Protein AF-A0A0M3KHP7-F1 (afdb_monomer)

Secondary structure (DSSP, 8-state):
-TT---TTHHHHHHHHH---TT-------GGGPPPPPP---HHHHHHHHHTT------HHHHHTTS--SPPP-

Mean predicted aligned error: 5.85 Å

Sequence (73 aa):
MCGKTMPDCRAWFEKYLGLSTDYRTPSQSRSELVAPDPIDNQAFIDYLRSNNISFSNAPQYRIVRSHGHTGSY

Foldseek 3Di:
DPPDDDPCPQVVCCVPVVDDPVDDDDDDDPVRDDDDDDDDDVVVVVVCVVVVNDDDPDRSVCVVVVDDPDDDD

Structure (mmCIF, N/CA/C/O backbone):
data_AF-A0A0M3KHP7-F1
#
_entry.id   AF-A0A0M3KHP7-F1
#
loop_
_atom_site.group_PDB
_atom_site.id
_atom_site.type_symbol
_atom_site.label_atom_id
_atom_site.label_alt_id
_atom_site.label_comp_id
_atom_site.label_asym_id
_atom_site.label_entity_id
_atom_site.label_seq_id
_atom_site.pdbx_PDB_ins_code
_atom_site.Cartn_x
_atom_site.Cartn_y
_atom_site.Cartn_z
_atom_site.occupancy
_atom_site.B_iso_or_equiv
_atom_site.auth_seq_id
_atom_site.auth_comp_id
_atom_site.auth_asym_id
_atom_site.auth_atom_id
_atom_site.pdbx_PDB_model_num
ATOM 1 N N . MET A 1 1 ? 17.256 14.486 -12.128 1.00 60.28 1 MET A N 1
ATOM 2 C CA . MET A 1 1 ? 17.108 13.500 -13.225 1.00 60.28 1 MET A CA 1
ATOM 3 C C . MET A 1 1 ? 15.694 13.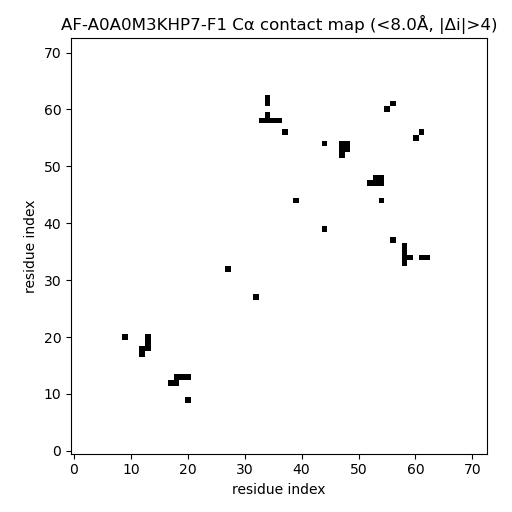482 -13.811 1.00 60.28 1 MET A C 1
ATOM 5 O O . MET A 1 1 ? 15.579 13.162 -14.985 1.00 60.28 1 MET A O 1
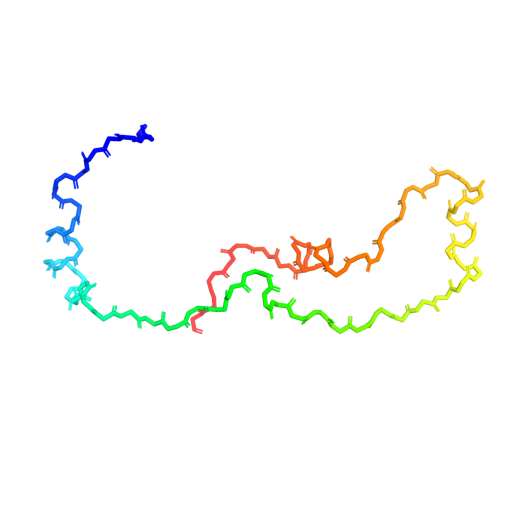ATOM 9 N N . CYS A 1 2 ? 14.636 13.847 -13.064 1.00 74.00 2 CYS A N 1
ATOM 10 C CA . CYS A 1 2 ? 13.273 13.920 -13.615 1.00 74.00 2 CYS A CA 1
ATOM 11 C C . CYS A 1 2 ? 13.191 14.737 -14.911 1.00 74.00 2 CYS A C 1
ATOM 13 O O . CYS A 1 2 ? 13.751 15.830 -14.992 1.00 74.00 2 CYS A O 1
ATOM 15 N N . GLY A 1 3 ? 12.486 14.184 -15.899 1.00 90.06 3 GLY A N 1
ATOM 16 C CA . GLY A 1 3 ? 12.214 14.820 -17.188 1.00 90.06 3 GLY A CA 1
ATOM 17 C C . GLY A 1 3 ? 13.350 14.764 -18.214 1.00 90.06 3 GLY A C 1
ATOM 18 O O . GLY A 1 3 ? 13.181 15.301 -19.303 1.00 90.06 3 GLY A O 1
ATOM 19 N N . LYS A 1 4 ? 14.495 14.136 -17.909 1.00 93.31 4 LYS A N 1
ATOM 20 C CA . LYS A 1 4 ? 15.610 14.001 -18.861 1.00 93.31 4 LYS A CA 1
ATOM 21 C C . LYS A 1 4 ? 15.660 12.603 -19.477 1.00 93.31 4 LYS A C 1
ATOM 23 O O . LYS A 1 4 ? 15.611 11.609 -18.756 1.00 93.31 4 LYS A O 1
ATOM 28 N N . THR A 1 5 ? 15.822 12.539 -20.797 1.00 92.62 5 THR A N 1
ATOM 29 C CA . THR A 1 5 ? 16.085 11.288 -21.521 1.00 92.62 5 THR A CA 1
ATOM 30 C C . THR A 1 5 ? 17.453 10.732 -21.133 1.00 92.62 5 THR A C 1
ATOM 32 O O . THR A 1 5 ? 18.441 11.465 -21.130 1.00 92.62 5 THR A O 1
ATOM 35 N N . MET A 1 6 ? 17.516 9.433 -20.837 1.00 92.94 6 MET A N 1
ATOM 36 C CA . MET A 1 6 ? 18.765 8.698 -20.616 1.00 92.94 6 MET A CA 1
ATOM 37 C C . MET A 1 6 ? 19.020 7.779 -21.823 1.00 92.94 6 MET A C 1
ATOM 39 O O . MET A 1 6 ? 18.524 6.650 -21.820 1.00 92.94 6 MET A O 1
ATOM 43 N N . PRO A 1 7 ? 19.729 8.254 -22.865 1.00 91.31 7 PRO A N 1
ATOM 44 C CA . PRO A 1 7 ? 19.822 7.555 -24.151 1.00 91.31 7 PRO A CA 1
ATOM 45 C C . PRO A 1 7 ? 20.442 6.158 -24.029 1.00 91.31 7 PRO A C 1
ATOM 47 O O . PRO A 1 7 ? 19.925 5.205 -24.605 1.00 91.31 7 PRO A O 1
ATOM 50 N N . ASP A 1 8 ? 21.475 6.011 -23.200 1.00 92.94 8 ASP A N 1
ATOM 51 C CA . ASP A 1 8 ? 22.233 4.757 -23.098 1.00 92.94 8 ASP A CA 1
ATOM 52 C C . ASP A 1 8 ? 21.673 3.773 -22.064 1.00 92.94 8 ASP A C 1
ATOM 54 O O . ASP A 1 8 ? 22.164 2.651 -21.946 1.00 92.94 8 ASP A O 1
ATOM 58 N N . CYS A 1 9 ? 20.632 4.157 -21.316 1.00 90.50 9 CYS A N 1
ATOM 59 C CA . CYS A 1 9 ? 20.070 3.311 -20.264 1.00 90.50 9 CYS A CA 1
ATOM 60 C C . CYS A 1 9 ? 19.555 1.985 -20.847 1.00 90.50 9 CYS A C 1
ATOM 62 O O . CYS A 1 9 ? 19.956 0.917 -20.396 1.00 90.50 9 CYS A O 1
ATOM 64 N N . ARG A 1 10 ? 18.748 2.037 -21.917 1.00 90.75 10 ARG A N 1
ATOM 65 C CA . ARG A 1 10 ? 18.202 0.835 -22.573 1.00 90.75 10 ARG A CA 1
ATOM 66 C C . ARG A 1 10 ? 19.304 -0.095 -23.090 1.00 90.75 10 ARG A C 1
ATOM 68 O O . ARG A 1 10 ? 19.304 -1.274 -22.750 1.00 90.75 10 ARG A O 1
ATOM 75 N N . ALA A 1 11 ? 20.255 0.445 -23.856 1.00 92.44 11 ALA A N 1
ATOM 76 C CA . ALA A 1 11 ? 21.350 -0.333 -24.436 1.00 92.44 11 ALA A CA 1
ATOM 77 C C . ALA A 1 11 ? 22.224 -0.997 -23.357 1.00 92.44 11 ALA A C 1
ATOM 79 O O . ALA A 1 11 ? 22.701 -2.116 -23.542 1.00 92.44 11 ALA A O 1
ATOM 80 N N . TRP A 1 12 ? 22.408 -0.335 -22.210 1.00 93.25 12 TRP A N 1
ATOM 81 C CA . TRP A 1 12 ? 23.114 -0.910 -21.069 1.00 93.25 12 TRP A CA 1
ATOM 82 C C . TRP A 1 12 ? 22.363 -2.116 -20.476 1.00 93.25 12 TRP A C 1
ATOM 84 O O . TRP A 1 12 ? 22.965 -3.176 -20.307 1.00 93.25 12 TRP A O 1
ATOM 94 N N . PHE A 1 13 ? 21.050 -2.005 -20.228 1.00 92.19 13 PHE A N 1
ATOM 95 C CA . PHE A 1 13 ? 20.237 -3.124 -19.720 1.00 92.19 13 PHE A CA 1
ATOM 96 C C . PHE A 1 13 ? 20.264 -4.332 -20.675 1.00 92.19 13 PHE A C 1
ATOM 98 O O . PHE A 1 13 ? 20.504 -5.455 -20.233 1.00 92.19 13 PHE A O 1
ATOM 105 N N . GLU A 1 14 ? 20.088 -4.103 -21.979 1.00 92.38 14 GLU A N 1
ATOM 106 C CA . GLU A 1 14 ? 20.078 -5.164 -22.999 1.00 92.38 14 GLU A CA 1
ATOM 107 C C . GLU A 1 14 ? 21.438 -5.872 -23.107 1.00 92.38 14 GLU A C 1
ATOM 109 O O . GLU A 1 14 ? 21.499 -7.100 -23.150 1.00 92.38 14 GLU A O 1
ATOM 114 N N . LYS A 1 15 ? 22.545 -5.116 -23.075 1.00 93.75 15 LYS A N 1
ATOM 115 C CA . LYS A 1 15 ? 23.903 -5.670 -23.184 1.00 93.75 15 LYS A CA 1
ATOM 116 C C . LYS A 1 15 ? 24.334 -6.473 -21.954 1.00 93.75 15 LYS A C 1
ATOM 118 O O . LYS A 1 15 ? 24.992 -7.497 -22.115 1.00 93.75 15 LYS A O 1
ATOM 123 N N . TYR A 1 16 ? 24.041 -5.991 -20.744 1.00 94.25 16 TYR A N 1
ATOM 124 C CA . TYR A 1 16 ? 24.611 -6.559 -19.512 1.00 94.25 16 TYR A CA 1
ATOM 125 C C . TYR A 1 16 ? 23.691 -7.541 -18.786 1.00 94.25 16 TYR A C 1
ATOM 127 O O . TYR A 1 16 ? 24.193 -8.440 -18.117 1.00 94.25 16 TYR A O 1
ATOM 135 N N . LEU A 1 17 ? 22.371 -7.393 -18.911 1.00 90.31 17 LEU A N 1
ATOM 136 C CA . LEU A 1 17 ? 21.408 -8.300 -18.278 1.00 90.31 17 LEU A CA 1
ATOM 137 C C . LEU A 1 17 ? 20.818 -9.309 -19.272 1.00 90.31 17 LEU A C 1
ATOM 139 O O . LEU A 1 17 ? 20.153 -10.249 -18.849 1.00 90.31 17 LEU A O 1
ATOM 143 N N . GLY A 1 18 ? 21.054 -9.131 -20.580 1.00 88.06 18 GLY A N 1
ATOM 144 C CA . GLY A 1 18 ? 20.552 -10.027 -21.628 1.00 88.06 18 GLY A CA 1
ATOM 145 C C . GLY A 1 18 ? 19.026 -10.027 -21.759 1.00 88.06 18 GLY A C 1
ATOM 146 O O . GLY A 1 18 ? 18.450 -10.959 -22.315 1.00 88.06 18 GLY A O 1
ATOM 147 N N . LEU A 1 19 ? 18.359 -9.007 -21.214 1.00 85.31 19 LEU A N 1
ATOM 148 C CA . LEU A 1 19 ? 16.906 -8.889 -21.203 1.00 85.31 19 LEU A CA 1
ATOM 149 C C . LEU A 1 19 ? 16.435 -8.139 -22.449 1.00 85.31 19 LEU A C 1
ATOM 151 O O . LEU A 1 19 ? 16.933 -7.054 -22.741 1.00 85.31 19 LEU A O 1
ATOM 155 N N . SER A 1 20 ? 15.428 -8.677 -23.141 1.00 84.62 20 SER A N 1
ATOM 156 C CA . SER A 1 20 ? 14.655 -7.888 -24.104 1.00 84.62 20 SER A CA 1
ATOM 157 C C . SER A 1 20 ? 13.700 -6.968 -23.349 1.00 84.62 20 SER A C 1
ATOM 159 O O . SER A 1 20 ? 12.983 -7.391 -22.443 1.00 84.62 20 SER A O 1
ATOM 161 N N . THR A 1 21 ? 13.665 -5.706 -23.754 1.00 82.81 21 THR A N 1
ATOM 162 C CA . THR A 1 21 ? 12.743 -4.696 -23.223 1.00 82.81 21 THR A CA 1
ATOM 163 C C . THR A 1 21 ? 11.335 -4.781 -23.823 1.00 82.81 21 THR A C 1
ATOM 165 O O . THR A 1 21 ? 10.425 -4.084 -23.364 1.00 82.81 21 THR A O 1
ATOM 168 N N . ASP A 1 22 ? 11.138 -5.648 -24.818 1.00 87.38 22 ASP A N 1
ATOM 169 C CA . ASP A 1 22 ? 9.844 -5.870 -25.466 1.00 87.38 22 ASP A CA 1
ATOM 170 C C . ASP A 1 22 ? 8.966 -6.843 -24.665 1.00 87.38 22 ASP A C 1
ATOM 172 O O . ASP A 1 22 ? 7.741 -6.834 -24.790 1.00 87.38 22 ASP A O 1
ATOM 176 N N . TYR A 1 23 ? 9.577 -7.650 -23.792 1.00 86.56 23 TYR A N 1
ATOM 177 C CA . TYR A 1 23 ? 8.859 -8.533 -22.882 1.00 86.56 23 TYR A CA 1
ATOM 178 C C . TYR A 1 23 ? 8.484 -7.802 -21.589 1.00 86.56 23 TYR A C 1
ATOM 180 O O . TYR A 1 23 ? 9.338 -7.261 -20.885 1.00 86.56 23 TYR A O 1
ATOM 188 N N . ARG A 1 24 ? 7.192 -7.807 -21.248 1.00 88.44 24 ARG A N 1
ATOM 189 C CA . ARG A 1 24 ? 6.662 -7.194 -20.023 1.00 88.44 24 ARG A CA 1
ATOM 190 C C . ARG A 1 24 ? 5.907 -8.231 -19.213 1.00 88.44 24 ARG A C 1
ATOM 192 O O . ARG A 1 24 ? 4.971 -8.847 -19.718 1.00 88.44 24 ARG A O 1
ATOM 199 N N . THR A 1 25 ? 6.282 -8.389 -17.950 1.00 87.69 25 THR A N 1
ATOM 200 C CA . THR A 1 25 ? 5.484 -9.165 -17.003 1.00 87.69 25 THR A CA 1
ATOM 201 C C . THR A 1 25 ? 4.253 -8.357 -16.587 1.00 87.69 25 THR A C 1
ATOM 203 O O . THR A 1 25 ? 4.346 -7.137 -16.411 1.00 87.69 25 THR 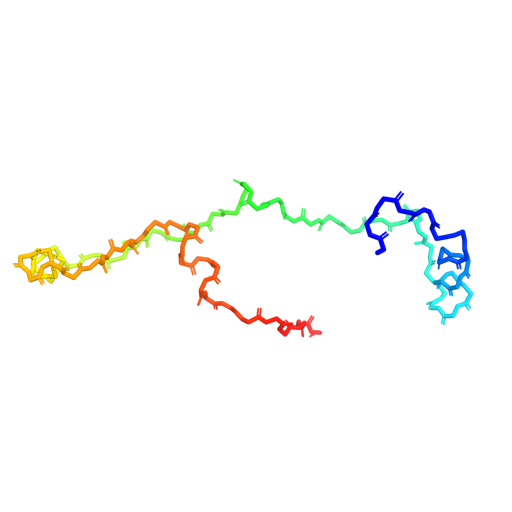A O 1
ATOM 206 N N . PRO A 1 26 ? 3.082 -8.997 -16.443 1.00 89.44 26 PRO A N 1
ATOM 207 C CA . PRO A 1 26 ? 1.915 -8.319 -15.907 1.00 89.44 26 PRO A CA 1
ATOM 208 C C . PRO A 1 26 ? 2.139 -8.022 -14.421 1.00 89.44 26 PRO A C 1
ATOM 210 O O . PRO A 1 26 ? 2.440 -8.920 -13.636 1.00 89.44 26 PRO A O 1
ATOM 213 N N . SER A 1 27 ? 1.964 -6.760 -14.038 1.00 89.38 27 SER A N 1
ATOM 214 C CA . SER A 1 27 ? 1.924 -6.325 -12.641 1.00 89.38 27 SER A CA 1
ATOM 215 C C . SER A 1 27 ? 0.501 -5.919 -12.286 1.00 89.38 27 SER A C 1
ATOM 217 O O . SER A 1 27 ? -0.206 -5.354 -13.119 1.00 89.38 27 SER A O 1
ATOM 219 N N . GLN A 1 28 ? 0.086 -6.169 -11.046 1.00 90.50 28 GLN A N 1
ATOM 220 C CA . GLN A 1 28 ? -1.210 -5.710 -10.552 1.00 90.50 28 GLN A CA 1
ATOM 221 C C . GLN A 1 28 ? -1.201 -4.188 -10.368 1.00 90.50 28 GLN A C 1
ATOM 223 O O . GLN A 1 28 ? -0.275 -3.636 -9.763 1.00 90.50 28 GLN A O 1
ATOM 228 N N . SER A 1 29 ? -2.239 -3.498 -10.851 1.00 91.25 29 SER A N 1
ATOM 229 C CA . SER A 1 29 ? -2.405 -2.078 -10.545 1.00 91.25 29 SER A CA 1
ATOM 230 C C . SER A 1 29 ? -2.732 -1.888 -9.065 1.00 91.25 29 SER A C 1
ATOM 232 O O . SER A 1 29 ? -3.517 -2.632 -8.478 1.00 91.25 29 SER A O 1
ATOM 234 N N . ARG A 1 30 ? -2.217 -0.817 -8.453 1.00 88.00 30 ARG A N 1
ATOM 235 C CA . ARG A 1 30 ? -2.541 -0.470 -7.060 1.00 88.00 30 ARG A CA 1
ATOM 236 C C . ARG 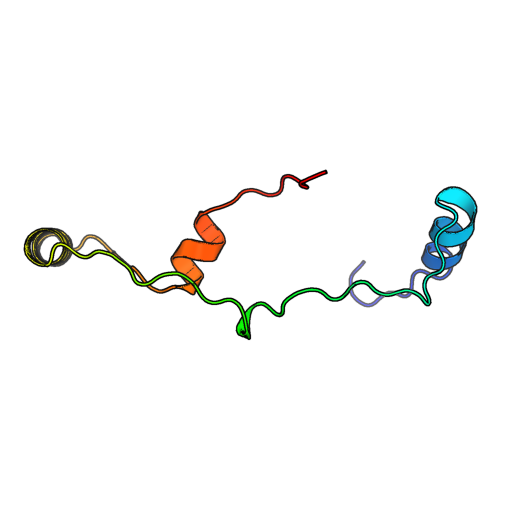A 1 30 ? -4.048 -0.301 -6.824 1.00 88.00 30 ARG A C 1
ATOM 238 O O . ARG A 1 30 ? -4.528 -0.600 -5.732 1.00 88.00 30 ARG A O 1
ATOM 245 N N . SER A 1 31 ? -4.779 0.193 -7.823 1.00 89.12 31 SER A N 1
ATOM 246 C CA . SER A 1 31 ? -6.235 0.375 -7.753 1.00 89.12 31 SER A CA 1
ATOM 247 C C . SER A 1 31 ? -7.009 -0.944 -7.774 1.00 89.12 31 SER A C 1
ATOM 249 O O . SER A 1 31 ? -8.143 -0.986 -7.316 1.00 89.12 31 SER A O 1
ATOM 251 N N . GLU A 1 32 ? -6.403 -2.003 -8.305 1.00 91.19 32 GLU A N 1
ATOM 252 C CA . GLU A 1 32 ? -6.993 -3.340 -8.437 1.00 91.19 32 GLU A CA 1
ATOM 253 C C . GLU A 1 32 ? -6.627 -4.248 -7.258 1.00 91.19 32 GLU A C 1
ATOM 255 O O . GLU A 1 32 ? -7.040 -5.406 -7.207 1.00 91.19 32 GLU A O 1
ATOM 260 N N . LEU A 1 33 ? -5.820 -3.750 -6.317 1.00 91.44 33 LEU A N 1
ATOM 261 C CA . LEU A 1 33 ? -5.374 -4.520 -5.169 1.00 91.44 33 LEU A CA 1
ATOM 262 C C . LEU A 1 33 ? -6.465 -4.557 -4.097 1.00 91.44 33 LEU A C 1
ATOM 264 O O . LEU A 1 33 ? -6.866 -3.526 -3.552 1.00 91.44 33 LEU A O 1
ATOM 268 N N . VAL A 1 34 ? -6.929 -5.767 -3.788 1.00 92.88 34 VAL A N 1
ATOM 269 C CA . VAL A 1 34 ? -7.990 -6.022 -2.811 1.00 92.88 34 VAL A CA 1
ATOM 270 C C . VAL A 1 34 ? -7.356 -6.455 -1.493 1.00 92.88 34 VAL A C 1
ATOM 272 O O . VAL A 1 34 ? -6.654 -7.463 -1.438 1.00 92.88 34 VAL A O 1
ATOM 275 N N . ALA A 1 35 ? -7.597 -5.692 -0.426 1.00 93.69 35 ALA A N 1
ATOM 276 C CA . ALA A 1 35 ? -7.236 -6.119 0.921 1.00 93.69 35 ALA A CA 1
ATOM 277 C C . ALA A 1 35 ? -8.372 -6.966 1.517 1.00 93.69 35 ALA A C 1
ATOM 279 O O . ALA A 1 35 ? -9.535 -6.645 1.276 1.00 93.69 35 ALA A O 1
ATOM 280 N N . PRO A 1 36 ? -8.063 -7.977 2.345 1.00 95.31 36 PRO A N 1
ATOM 281 C CA . PRO A 1 36 ? -9.077 -8.668 3.134 1.00 95.31 36 PRO A CA 1
ATOM 282 C C . PRO A 1 36 ? -9.824 -7.698 4.048 1.00 95.31 36 PRO A C 1
ATOM 284 O O . PRO A 1 36 ? -9.214 -6.753 4.568 1.00 95.31 36 PRO A O 1
ATOM 287 N N . ASP A 1 37 ? -11.101 -7.966 4.305 1.00 95.44 37 ASP A N 1
ATOM 288 C CA . ASP A 1 37 ? -11.892 -7.170 5.241 1.00 95.44 37 ASP A CA 1
ATOM 289 C C . ASP A 1 37 ? -11.241 -7.141 6.634 1.00 95.44 37 ASP A C 1
ATOM 291 O O . ASP A 1 37 ? -10.641 -8.131 7.075 1.00 95.44 37 ASP A O 1
ATOM 295 N N . PRO A 1 38 ? -11.269 -5.990 7.322 1.00 95.38 38 PRO A N 1
ATOM 296 C CA . PRO A 1 38 ? -10.758 -5.908 8.676 1.00 95.38 38 PRO A CA 1
ATOM 297 C C . PRO A 1 38 ? -11.658 -6.660 9.661 1.00 95.38 38 PRO A C 1
ATOM 299 O O . PRO A 1 38 ? -12.878 -6.699 9.515 1.00 95.38 38 PRO A O 1
ATOM 302 N N . ILE A 1 39 ? -11.043 -7.204 10.708 1.00 96.25 39 ILE A N 1
ATOM 303 C CA . ILE A 1 39 ? -11.763 -7.726 11.870 1.00 96.25 39 ILE A CA 1
ATOM 304 C C . ILE A 1 39 ? -11.748 -6.635 12.934 1.00 96.25 39 ILE A C 1
ATOM 306 O O . ILE A 1 39 ? -10.692 -6.319 13.484 1.00 96.25 39 ILE A O 1
ATOM 310 N N . ASP A 1 40 ? -12.920 -6.074 13.216 1.00 95.31 40 ASP A N 1
ATOM 311 C CA . ASP A 1 40 ? -13.066 -4.920 14.095 1.00 95.31 40 ASP A CA 1
ATOM 312 C C . ASP A 1 40 ? -13.718 -5.299 15.430 1.00 95.31 40 ASP A C 1
ATOM 314 O O . ASP A 1 40 ? -14.764 -5.944 15.485 1.00 95.31 40 ASP A O 1
ATOM 318 N N . ASN A 1 41 ? -13.118 -4.834 16.527 1.00 97.00 41 ASN A N 1
ATOM 319 C CA . ASN A 1 41 ? -13.770 -4.781 17.831 1.00 97.00 41 ASN A CA 1
ATOM 320 C C . ASN A 1 41 ? -14.253 -3.347 18.059 1.00 97.00 41 ASN A C 1
ATOM 322 O O . ASN A 1 41 ? -13.457 -2.459 18.376 1.00 97.00 41 ASN A O 1
ATOM 326 N N . GLN A 1 42 ? -15.559 -3.126 17.904 1.00 96.94 42 GLN A N 1
ATOM 327 C CA . GLN A 1 42 ? -16.119 -1.777 17.934 1.00 96.94 42 GLN A CA 1
ATOM 328 C C . GLN A 1 42 ? -15.891 -1.071 19.279 1.00 96.94 42 GLN A C 1
ATOM 330 O O . GLN A 1 42 ? -15.548 0.107 19.285 1.00 96.94 42 GLN A O 1
ATOM 335 N N . ALA A 1 43 ? -15.955 -1.794 20.403 1.00 98.12 43 ALA A N 1
ATOM 336 C CA . ALA A 1 43 ? -15.705 -1.216 21.725 1.00 98.12 43 ALA A CA 1
ATOM 337 C C . ALA A 1 43 ? -14.267 -0.683 21.866 1.00 98.12 43 ALA A C 1
ATOM 339 O O . ALA A 1 43 ? -14.046 0.375 22.454 1.00 98.12 43 ALA A O 1
ATOM 340 N N . PHE A 1 44 ? -13.284 -1.380 21.286 1.00 97.94 44 PHE A N 1
ATOM 341 C CA . PHE A 1 44 ? -11.899 -0.906 21.254 1.00 97.94 44 PHE A CA 1
ATOM 342 C C . PHE A 1 44 ? -11.735 0.325 20.352 1.00 97.94 44 PHE A C 1
ATOM 344 O O . PHE A 1 44 ? -11.073 1.288 20.735 1.00 97.94 44 PHE A O 1
ATOM 351 N N . ILE A 1 45 ? -12.369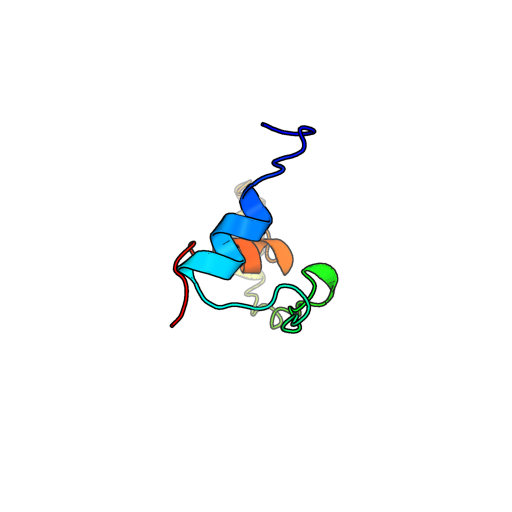 0.331 19.177 1.00 97.56 45 ILE A N 1
ATOM 352 C CA . ILE A 1 45 ? -12.322 1.474 18.253 1.00 97.56 45 ILE A CA 1
ATOM 353 C C . ILE A 1 45 ? -12.956 2.716 18.889 1.00 97.56 45 ILE A C 1
ATOM 355 O O . ILE A 1 45 ? -12.419 3.818 18.763 1.00 97.56 45 ILE A O 1
ATOM 359 N N . ASP A 1 46 ? -14.070 2.552 19.597 1.00 97.56 46 ASP A N 1
ATOM 360 C CA . ASP A 1 46 ? -14.745 3.655 20.278 1.00 97.56 46 ASP A CA 1
ATOM 361 C C . ASP A 1 46 ? -13.898 4.214 21.424 1.00 97.56 46 ASP A C 1
ATOM 363 O O . ASP A 1 46 ? -13.810 5.433 21.568 1.00 97.56 46 ASP A O 1
ATOM 367 N N . TYR A 1 47 ? -13.181 3.356 22.160 1.00 98.38 47 TYR A N 1
ATOM 368 C CA . TYR A 1 47 ? -12.178 3.789 23.135 1.00 98.38 47 TYR A CA 1
ATOM 369 C C . TYR A 1 47 ? -11.062 4.631 22.491 1.00 98.38 47 TYR A C 1
ATOM 371 O O . TYR A 1 47 ? -10.687 5.673 23.028 1.00 98.38 47 TYR A O 1
ATOM 379 N N . LEU A 1 48 ? -10.536 4.236 21.325 1.00 98.25 48 LEU A N 1
ATOM 380 C CA . LEU A 1 48 ? -9.521 5.038 20.625 1.00 98.25 48 LEU A CA 1
ATOM 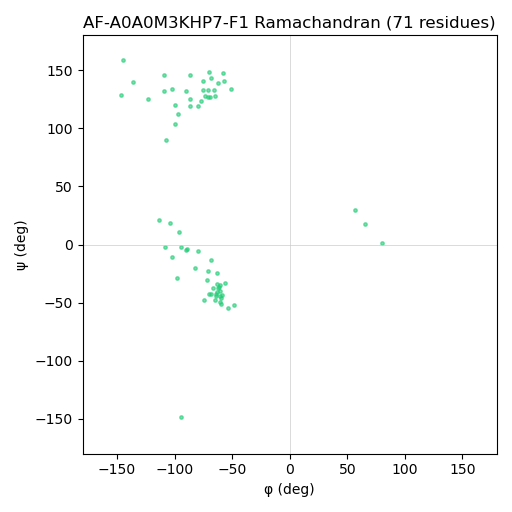381 C C . LEU A 1 48 ? -10.069 6.423 20.254 1.00 98.25 48 LEU A C 1
ATOM 383 O O . LEU A 1 48 ? -9.415 7.440 20.500 1.00 98.25 48 LEU A O 1
ATOM 387 N N . ARG A 1 49 ? -11.298 6.470 19.727 1.00 96.88 49 ARG A N 1
ATOM 388 C CA . ARG A 1 49 ? -11.976 7.717 19.342 1.00 96.88 49 ARG A CA 1
ATOM 389 C C . ARG A 1 49 ? -12.240 8.622 20.542 1.00 96.88 49 ARG A C 1
ATOM 391 O O . ARG A 1 49 ? -11.952 9.812 20.455 1.00 96.88 49 ARG A O 1
ATOM 398 N N . SER A 1 50 ? -12.726 8.081 21.663 1.00 98.12 50 SER A N 1
ATOM 399 C CA . SER A 1 50 ? -13.001 8.869 22.875 1.00 98.12 50 SER A CA 1
ATOM 400 C C . SER A 1 50 ? -11.741 9.501 23.469 1.00 98.12 50 SER A C 1
ATOM 402 O O . SER A 1 50 ? -11.826 10.514 24.155 1.00 98.12 50 SER A O 1
ATOM 404 N N . ASN A 1 51 ? -10.573 8.915 23.197 1.00 98.44 51 ASN A N 1
ATOM 405 C CA . ASN A 1 51 ? -9.270 9.419 23.627 1.00 98.44 51 ASN A CA 1
ATOM 406 C C . ASN A 1 51 ? -8.561 10.266 22.551 1.00 98.44 51 ASN A C 1
ATOM 408 O O . ASN A 1 51 ? -7.385 10.583 22.707 1.00 98.44 51 ASN A O 1
ATOM 412 N N . ASN A 1 52 ? -9.249 10.648 21.466 1.00 97.81 52 ASN A N 1
ATOM 413 C CA . ASN A 1 52 ? -8.689 11.406 20.339 1.00 97.81 52 ASN A CA 1
ATOM 414 C C . ASN A 1 52 ? -7.471 10.735 19.672 1.00 97.81 52 ASN A C 1
ATOM 416 O O . ASN A 1 52 ? -6.603 11.408 19.112 1.00 97.81 52 ASN A O 1
ATOM 420 N N . ILE A 1 53 ? -7.399 9.402 19.707 1.00 98.12 53 ILE A N 1
ATOM 421 C CA . ILE A 1 53 ? -6.354 8.639 19.026 1.00 98.12 53 ILE A CA 1
ATOM 422 C C . ILE A 1 53 ? -6.801 8.392 17.585 1.00 98.12 53 ILE A C 1
ATOM 424 O O . ILE A 1 53 ? -7.825 7.757 17.329 1.00 98.12 53 ILE A O 1
ATOM 428 N N . SER A 1 54 ? -6.017 8.895 16.629 1.00 96.56 54 SER A N 1
ATOM 429 C CA . SER A 1 54 ? -6.284 8.687 15.205 1.00 96.56 54 SER A CA 1
ATOM 430 C C . SER A 1 54 ? -6.1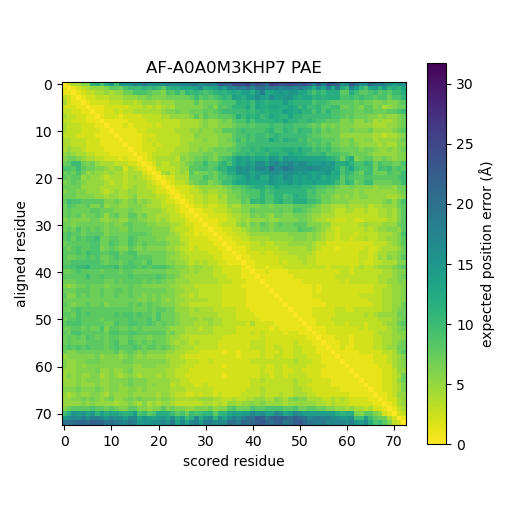63 7.208 14.842 1.00 96.56 54 SER A C 1
ATOM 432 O O . SER A 1 54 ? -5.146 6.566 15.107 1.00 96.56 54 SER A O 1
ATOM 434 N N . PHE A 1 55 ? -7.201 6.679 14.204 1.00 95.31 55 PHE A N 1
ATOM 435 C CA . PHE A 1 55 ? -7.279 5.295 13.765 1.00 95.31 55 PHE A CA 1
ATOM 436 C C . PHE A 1 55 ? -7.852 5.229 12.351 1.00 95.31 55 PHE A C 1
ATOM 438 O O . PHE A 1 55 ? -8.799 5.939 12.011 1.00 95.31 55 PHE A O 1
ATOM 445 N N . SER A 1 56 ? -7.298 4.346 11.522 1.00 94.25 56 SER A N 1
ATOM 446 C CA . SER A 1 56 ? -7.866 4.026 10.219 1.00 94.25 56 SER A CA 1
ATOM 447 C C . SER A 1 56 ? -7.621 2.569 9.875 1.00 94.25 56 SER A C 1
ATOM 449 O O . SER A 1 56 ? -6.477 2.117 9.878 1.00 94.25 56 SER A O 1
ATOM 451 N N . ASN A 1 57 ? -8.694 1.873 9.501 1.00 94.38 57 ASN A N 1
ATOM 452 C CA . ASN A 1 57 ? -8.627 0.516 8.966 1.00 94.38 57 ASN A CA 1
ATOM 453 C C . ASN A 1 57 ? -8.837 0.463 7.443 1.00 94.38 57 ASN A C 1
ATOM 455 O O . ASN A 1 57 ? -9.152 -0.588 6.885 1.00 94.38 57 ASN A O 1
ATOM 459 N N . ALA A 1 58 ? -8.670 1.597 6.748 1.00 94.44 58 ALA A N 1
ATOM 460 C CA . ALA A 1 58 ? -8.891 1.647 5.308 1.00 94.44 58 ALA A CA 1
ATOM 461 C C . ALA A 1 58 ? -7.901 0.720 4.562 1.00 94.44 58 ALA A C 1
ATOM 463 O O . ALA A 1 58 ? -6.705 0.729 4.880 1.00 94.44 58 ALA A O 1
ATOM 464 N N . PRO A 1 59 ? -8.351 -0.024 3.532 1.00 94.62 59 PRO A N 1
ATOM 465 C CA . PRO A 1 59 ? -7.544 -1.021 2.820 1.00 94.62 59 PRO A CA 1
ATOM 466 C C . PRO A 1 59 ? -6.156 -0.525 2.404 1.00 94.62 59 PRO A C 1
ATOM 468 O O . PRO A 1 59 ? -5.138 -1.122 2.751 1.00 94.62 59 PRO A O 1
ATOM 471 N N . GLN A 1 60 ? -6.098 0.623 1.727 1.00 93.56 60 GLN A N 1
ATOM 472 C CA . GLN A 1 60 ? -4.853 1.183 1.195 1.00 93.56 60 GLN A CA 1
ATOM 473 C C . GLN A 1 60 ? -3.849 1.537 2.293 1.00 93.56 60 GLN A C 1
ATOM 475 O O . GLN A 1 60 ? -2.648 1.386 2.092 1.00 93.56 60 GLN A O 1
ATOM 480 N N . TYR A 1 61 ? -4.320 1.973 3.463 1.00 95.25 61 TYR A N 1
ATOM 481 C CA . TYR A 1 61 ? -3.451 2.291 4.591 1.00 95.25 61 TYR A CA 1
ATOM 482 C C . TYR A 1 61 ? -2.837 1.055 5.237 1.00 95.25 61 TYR A C 1
ATOM 484 O O . TYR A 1 61 ? -1.722 1.152 5.750 1.00 95.25 61 TYR A O 1
ATOM 492 N N . ARG A 1 62 ? -3.542 -0.076 5.201 1.00 95.06 62 ARG A N 1
ATOM 493 C CA . ARG A 1 62 ? -3.035 -1.362 5.680 1.00 95.06 62 ARG A CA 1
ATOM 494 C C . ARG A 1 62 ? -2.015 -1.928 4.700 1.00 95.06 62 ARG A C 1
ATOM 496 O O . ARG A 1 62 ? -0.917 -2.252 5.126 1.00 95.06 62 ARG A O 1
ATOM 503 N N . ILE A 1 63 ? -2.338 -1.937 3.402 1.00 94.12 63 ILE A N 1
ATOM 504 C CA . ILE A 1 63 ? -1.451 -2.421 2.328 1.00 94.12 63 ILE A CA 1
ATOM 505 C C . ILE A 1 63 ? -0.090 -1.719 2.384 1.00 94.12 63 ILE A C 1
ATOM 507 O O . ILE A 1 63 ? 0.938 -2.369 2.505 1.00 94.12 63 ILE A O 1
ATOM 511 N N . VAL A 1 64 ? -0.062 -0.382 2.372 1.00 93.62 64 VAL A N 1
ATOM 512 C CA . VAL A 1 64 ? 1.213 0.366 2.332 1.00 93.62 64 VAL A CA 1
ATOM 513 C C . VAL A 1 64 ? 2.048 0.243 3.608 1.00 93.62 64 VAL A C 1
ATOM 515 O O . VAL A 1 64 ? 3.205 0.651 3.616 1.00 93.62 64 VAL A O 1
ATOM 518 N N . ARG A 1 65 ? 1.461 -0.263 4.698 1.00 94.31 65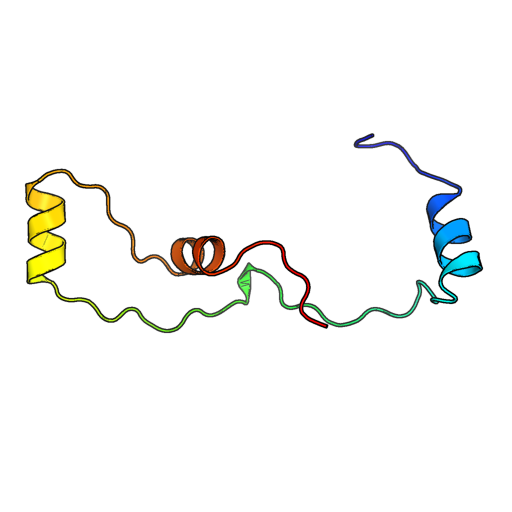 ARG A N 1
ATOM 519 C CA . ARG A 1 65 ? 2.134 -0.463 5.989 1.00 94.31 65 ARG A CA 1
ATOM 520 C C . ARG A 1 65 ? 2.385 -1.937 6.303 1.00 94.31 65 ARG A C 1
ATOM 522 O O . ARG A 1 65 ? 2.977 -2.225 7.337 1.00 94.31 65 ARG A O 1
ATOM 529 N N . SER A 1 66 ? 1.948 -2.862 5.446 1.00 93.88 66 SER A N 1
ATOM 530 C CA . SER A 1 66 ? 2.089 -4.301 5.683 1.00 93.88 66 SER A CA 1
ATOM 531 C C . SER A 1 66 ? 3.385 -4.887 5.126 1.00 93.88 66 SER A C 1
ATOM 533 O O . SER A 1 66 ? 3.639 -6.071 5.319 1.00 93.88 66 SER A O 1
ATOM 535 N N . HIS A 1 67 ? 4.192 -4.100 4.412 1.00 93.25 67 HIS A N 1
ATOM 536 C CA . HIS A 1 67 ? 5.425 -4.568 3.785 1.00 93.25 67 HIS A CA 1
ATOM 537 C C . HIS A 1 67 ? 6.526 -3.497 3.796 1.00 93.25 67 HIS A C 1
ATOM 539 O O . HIS A 1 67 ? 6.257 -2.303 3.916 1.00 93.25 67 HIS A O 1
ATOM 545 N N . GLY A 1 68 ? 7.777 -3.946 3.658 1.00 92.25 68 GLY 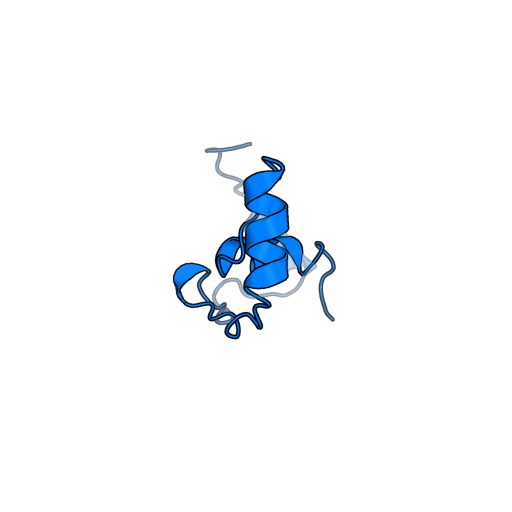A N 1
ATOM 546 C CA . GLY A 1 68 ? 8.939 -3.095 3.391 1.00 92.25 68 GLY A CA 1
ATOM 547 C C . GLY A 1 68 ? 9.246 -2.996 1.892 1.00 92.25 68 GLY A C 1
ATOM 548 O O . GLY A 1 68 ? 8.349 -3.087 1.056 1.00 92.25 68 GLY A O 1
ATOM 549 N N . HIS A 1 69 ? 10.528 -2.852 1.549 1.00 93.88 69 HIS A N 1
ATOM 550 C CA . HIS A 1 69 ? 11.010 -2.755 0.160 1.00 93.88 69 HIS A CA 1
ATOM 551 C C . HIS A 1 69 ? 11.872 -3.947 -0.273 1.00 93.88 69 HIS A C 1
ATOM 553 O O . HIS A 1 69 ? 12.662 -3.845 -1.210 1.00 93.88 69 HIS A O 1
ATOM 559 N N . THR A 1 70 ? 11.751 -5.075 0.419 1.00 93.00 70 THR A N 1
ATOM 560 C CA . THR A 1 70 ? 12.488 -6.287 0.064 1.00 93.00 70 THR A CA 1
ATOM 561 C C . THR A 1 70 ? 11.875 -6.909 -1.185 1.00 93.00 70 THR A C 1
ATOM 563 O O . THR A 1 70 ? 10.670 -7.146 -1.232 1.00 93.00 70 THR A O 1
ATOM 566 N N . GLY A 1 71 ? 12.708 -7.180 -2.191 1.00 79.12 71 GLY A N 1
ATOM 567 C CA . GLY A 1 71 ? 12.316 -8.014 -3.321 1.00 79.12 71 GLY A CA 1
ATOM 568 C C . GLY A 1 71 ? 12.201 -9.468 -2.873 1.00 79.12 71 GLY A C 1
ATOM 569 O O . GLY A 1 71 ? 13.129 -10.000 -2.265 1.00 79.12 71 GLY A O 1
ATOM 570 N N . SER A 1 72 ? 11.062 -10.096 -3.146 1.00 62.94 72 SER A N 1
ATOM 571 C CA . SER A 1 72 ? 10.926 -11.548 -3.054 1.00 62.94 72 SER A CA 1
ATOM 572 C C . SER A 1 72 ? 11.578 -12.163 -4.293 1.00 62.94 72 SER A C 1
ATOM 574 O O . SER A 1 72 ? 11.225 -11.781 -5.409 1.00 62.94 72 SER A O 1
ATOM 576 N N . TYR A 1 73 ? 12.549 -13.051 -4.081 1.00 46.78 73 TYR A N 1
ATOM 577 C CA . TYR A 1 73 ? 13.176 -13.875 -5.118 1.00 46.78 73 TYR A CA 1
ATOM 578 C C . TYR A 1 73 ? 12.539 -15.261 -5.134 1.00 46.78 73 TYR A C 1
ATOM 580 O O . TYR A 1 73 ? 12.189 -15.741 -4.029 1.00 46.78 73 TYR A O 1
#

pLDDT: mean 91.16, std 8.51, range [46.78, 98.44]

Organism: Anisakis simplex (NCBI:txid6269)

Radius of gyration: 21.23 Å; Cα contacts (8 Å, |Δi|>4): 24; chains: 1; bounding box: 41×29×49 Å

Solvent-accessible surface area (backbone atoms only — not comparable to full-atom values): 5191 Å² total; per-residue (Å²): 117,89,96,60,87,64,83,63,55,62,59,49,47,37,71,76,69,68,48,66,86,86,66,76,82,92,72,86,53,79,89,73,61,80,64,81,83,80,89,79,58,65,72,60,54,51,52,36,53,77,70,72,46,90,81,82,84,51,56,71,67,50,58,72,66,72,59,84,88,76,81,86,129